Protein AF-A0A2D0IK15-F1 (afdb_monomer_lite)

Radius of gyration: 17.6 Å; chains: 1; bounding box: 34×27×54 Å

Foldseek 3Di:
DPPVVVVVLVVLVVVLVVLVVVLVVLVVVVVVLVPDPPPDDDQKDFQNVLVVVLSVLVSVVSVCVSPVDPDPDDPSDDRPPDGIDGDDD

pLDDT: mean 83.39, std 13.15, range [51.81, 97.56]

InterPro domains:
  IPR019110 Uncharacterised protein family, RAQPRD [PF09686] (5-83)
  IPR019110 Uncharacterised protein family, RAQPRD [TIGR01690] (4-84)

Structure (mmCIF, N/CA/C/O backbone):
data_AF-A0A2D0IK15-F1
#
_entry.id   AF-A0A2D0IK15-F1
#
loop_
_atom_site.group_PDB
_atom_site.id
_atom_site.type_symbol
_atom_site.label_atom_id
_atom_site.label_alt_id
_atom_site.label_comp_id
_atom_site.label_asym_id
_atom_site.label_entity_id
_atom_site.label_seq_id
_atom_site.pdbx_PDB_ins_code
_atom_site.Cartn_x
_atom_site.Cartn_y
_atom_site.Cartn_z
_atom_site.occupancy
_atom_site.B_iso_or_equiv
_atom_site.auth_seq_id
_atom_site.auth_comp_id
_atom_site.auth_asym_id
_atom_site.auth_atom_id
_atom_site.pdbx_PDB_model_num
ATOM 1 N N . MET A 1 1 ? 14.871 6.269 -28.633 1.00 51.81 1 MET A N 1
ATOM 2 C CA . MET A 1 1 ? 14.256 7.017 -27.514 1.00 51.81 1 MET A CA 1
ATOM 3 C C . MET A 1 1 ? 14.731 6.461 -26.161 1.00 51.81 1 MET A C 1
ATOM 5 O O . MET A 1 1 ? 14.021 5.660 -25.579 1.00 51.81 1 MET A O 1
ATOM 9 N N . PRO A 1 2 ? 15.924 6.820 -25.647 1.00 60.62 2 PRO A N 1
ATOM 10 C CA . PRO A 1 2 ? 16.423 6.297 -24.361 1.00 60.62 2 PRO A CA 1
ATOM 11 C C . PRO A 1 2 ? 16.102 7.177 -23.132 1.00 60.62 2 PRO A C 1
ATOM 13 O O . PRO A 1 2 ? 16.120 6.683 -22.012 1.00 60.62 2 PRO A O 1
ATOM 16 N N . ARG A 1 3 ? 15.778 8.469 -23.311 1.00 61.03 3 ARG A N 1
ATOM 17 C CA . ARG A 1 3 ? 15.549 9.414 -22.192 1.00 61.03 3 ARG A CA 1
ATOM 18 C C . ARG A 1 3 ? 14.210 9.206 -21.473 1.00 61.03 3 ARG A C 1
ATOM 20 O O . ARG A 1 3 ? 14.144 9.410 -20.269 1.00 61.03 3 ARG A O 1
ATOM 27 N N . ALA A 1 4 ? 13.173 8.772 -22.192 1.00 64.62 4 ALA A N 1
ATOM 28 C CA . ALA A 1 4 ? 11.846 8.531 -21.618 1.00 64.62 4 ALA A CA 1
ATOM 29 C C . ALA A 1 4 ? 11.843 7.357 -20.620 1.00 64.62 4 ALA A C 1
ATOM 31 O O . ALA A 1 4 ? 11.233 7.454 -19.564 1.00 64.62 4 ALA A O 1
ATOM 32 N N . HIS A 1 5 ? 12.601 6.293 -20.907 1.00 63.12 5 HIS A N 1
ATOM 33 C CA . HIS A 1 5 ? 12.725 5.135 -20.015 1.00 63.12 5 HIS A CA 1
ATOM 34 C C . HIS A 1 5 ? 13.520 5.430 -18.738 1.00 63.12 5 HIS A C 1
ATOM 36 O O . HIS A 1 5 ? 13.282 4.796 -17.717 1.00 63.12 5 HIS A O 1
ATOM 42 N N . ALA A 1 6 ? 14.470 6.370 -18.777 1.00 69.06 6 ALA A N 1
ATOM 43 C CA . ALA A 1 6 ? 15.164 6.811 -17.567 1.00 69.06 6 ALA A CA 1
ATOM 44 C C . ALA A 1 6 ? 14.206 7.579 -16.641 1.00 69.06 6 ALA A C 1
ATOM 46 O O . ALA A 1 6 ? 14.121 7.261 -15.462 1.00 69.06 6 ALA A O 1
ATOM 47 N N . ALA A 1 7 ? 13.406 8.492 -17.205 1.00 86.56 7 ALA A N 1
ATOM 48 C CA . ALA A 1 7 ? 12.402 9.241 -16.451 1.00 86.56 7 ALA A CA 1
ATOM 49 C C . ALA A 1 7 ? 11.329 8.329 -15.827 1.00 86.56 7 ALA A C 1
ATOM 51 O O . ALA A 1 7 ? 10.982 8.496 -14.665 1.00 86.56 7 ALA A O 1
ATOM 52 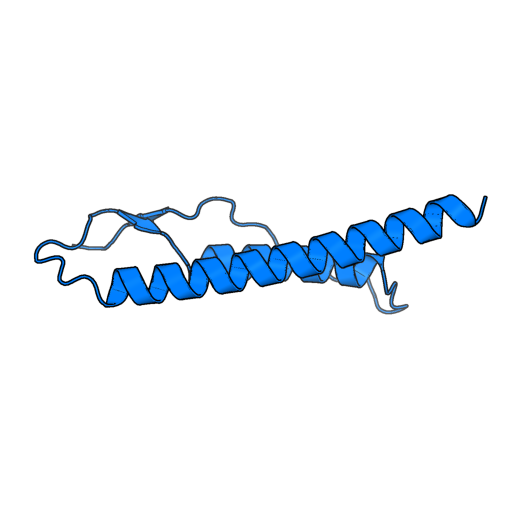N N . GLU A 1 8 ? 10.850 7.321 -16.561 1.00 90.12 8 GLU A N 1
ATOM 53 C CA . GLU A 1 8 ? 9.903 6.329 -16.034 1.00 90.12 8 GLU A CA 1
ATOM 54 C C . GLU A 1 8 ? 10.464 5.577 -14.816 1.00 90.12 8 GLU A C 1
ATOM 56 O O . GLU A 1 8 ? 9.783 5.428 -13.803 1.00 90.12 8 GLU A O 1
ATOM 61 N N . LYS A 1 9 ? 11.721 5.122 -14.887 1.00 88.88 9 LYS A N 1
ATOM 62 C CA . LYS A 1 9 ? 12.366 4.401 -13.780 1.00 88.88 9 LYS A CA 1
ATOM 63 C C . LYS A 1 9 ? 12.553 5.277 -12.542 1.00 88.88 9 LYS A C 1
ATOM 65 O O . LYS A 1 9 ? 12.372 4.784 -11.430 1.00 88.88 9 LYS A O 1
ATOM 70 N N . ASP A 1 10 ? 12.878 6.552 -12.730 1.00 91.56 10 ASP A N 1
ATOM 71 C CA . ASP A 1 10 ? 13.033 7.512 -11.633 1.00 91.56 10 ASP A CA 1
ATOM 72 C C . ASP A 1 10 ? 11.690 7.813 -10.943 1.00 91.56 10 ASP A C 1
ATOM 74 O O . ASP A 1 10 ? 11.616 7.867 -9.710 1.00 91.56 10 ASP A O 1
ATOM 78 N N . GLU A 1 11 ? 10.610 7.940 -11.718 1.00 94.62 11 GLU A N 1
ATOM 79 C CA . GLU A 1 11 ? 9.249 8.097 -11.189 1.00 94.62 11 GLU A CA 1
ATOM 80 C C . GLU A 1 11 ? 8.796 6.848 -10.420 1.00 94.62 11 GLU A C 1
ATOM 82 O O . GLU A 1 11 ? 8.275 6.948 -9.308 1.00 94.62 11 GLU A O 1
ATOM 87 N N . LEU A 1 12 ? 9.070 5.649 -10.942 1.00 94.31 12 LEU A N 1
ATOM 88 C CA . LEU A 1 12 ? 8.761 4.395 -10.248 1.00 94.31 12 LEU A CA 1
ATOM 89 C C . LEU A 1 12 ? 9.569 4.223 -8.955 1.00 94.31 12 LEU A C 1
ATOM 91 O O . LEU A 1 12 ? 9.018 3.804 -7.936 1.00 94.31 12 LEU A O 1
ATOM 95 N N . ALA A 1 13 ? 10.848 4.604 -8.947 1.00 91.62 13 ALA A N 1
ATOM 96 C CA . ALA A 1 13 ? 11.653 4.627 -7.727 1.00 91.62 13 ALA A CA 1
ATOM 97 C C . ALA A 1 13 ? 11.098 5.628 -6.697 1.00 91.62 13 ALA A C 1
ATOM 99 O O . ALA A 1 13 ? 11.116 5.369 -5.490 1.00 91.62 13 ALA A O 1
ATOM 100 N N . SER A 1 14 ? 10.566 6.760 -7.161 1.00 95.12 14 SER A N 1
ATOM 101 C CA . SER A 1 14 ? 9.896 7.742 -6.304 1.00 95.12 14 SER A CA 1
ATOM 102 C C . SER A 1 14 ? 8.592 7.185 -5.728 1.00 95.12 14 SER A C 1
ATOM 104 O O . SER A 1 14 ? 8.356 7.310 -4.526 1.00 95.12 14 SER A O 1
ATOM 106 N N . ALA A 1 15 ? 7.798 6.474 -6.532 1.00 95.19 15 ALA A N 1
ATOM 107 C CA . ALA A 1 15 ? 6.598 5.781 -6.071 1.00 95.19 15 ALA A CA 1
ATOM 108 C C . ALA A 1 15 ? 6.909 4.734 -4.986 1.00 95.19 15 ALA A C 1
ATOM 110 O O . ALA A 1 15 ? 6.208 4.675 -3.977 1.00 95.19 15 ALA A O 1
ATOM 111 N N . MET A 1 16 ? 7.994 3.960 -5.127 1.00 95.12 16 MET A N 1
ATOM 112 C CA . MET A 1 16 ? 8.425 3.005 -4.092 1.00 95.12 16 MET A CA 1
ATOM 113 C C . MET A 1 16 ? 8.727 3.694 -2.755 1.00 95.12 16 MET A C 1
ATOM 115 O O . MET A 1 16 ? 8.307 3.207 -1.707 1.00 95.12 16 MET A O 1
ATOM 119 N N . ARG A 1 17 ? 9.396 4.853 -2.780 1.00 95.69 17 ARG A N 1
ATOM 120 C CA . ARG A 1 17 ? 9.668 5.641 -1.564 1.00 95.69 17 ARG A CA 1
ATOM 121 C C . ARG A 1 17 ? 8.386 6.183 -0.935 1.00 95.69 17 ARG A C 1
ATOM 123 O O . ARG A 1 17 ? 8.265 6.193 0.286 1.00 95.69 17 ARG A O 1
ATOM 130 N N . LEU A 1 18 ? 7.420 6.616 -1.746 1.00 97.12 18 LEU A N 1
ATOM 131 C CA . LEU A 1 18 ? 6.115 7.056 -1.244 1.00 97.12 18 LEU A CA 1
ATOM 132 C C . LEU A 1 18 ? 5.358 5.906 -0.573 1.00 97.12 18 LEU A C 1
ATOM 134 O O . LEU A 1 18 ? 4.782 6.100 0.494 1.00 97.12 18 LEU A O 1
ATOM 138 N N . ILE A 1 19 ? 5.413 4.698 -1.140 1.00 96.38 19 ILE A N 1
ATOM 139 C CA . ILE A 1 19 ? 4.833 3.501 -0.515 1.00 96.38 19 ILE A CA 1
ATOM 140 C C . ILE A 1 19 ? 5.482 3.237 0.850 1.00 96.38 19 ILE A C 1
ATOM 142 O O . ILE A 1 19 ? 4.767 3.008 1.822 1.00 96.38 19 ILE A O 1
ATOM 146 N N . GLU A 1 20 ? 6.808 3.333 0.965 1.00 95.88 20 GLU A N 1
ATOM 147 C CA . GLU A 1 20 ? 7.506 3.183 2.252 1.00 95.88 20 GLU A CA 1
ATOM 148 C C . GLU A 1 20 ? 7.067 4.240 3.277 1.00 95.88 20 GLU A C 1
ATOM 150 O O . GLU A 1 20 ? 6.819 3.920 4.440 1.00 95.88 20 GLU A O 1
ATOM 155 N N . GLN A 1 21 ? 6.895 5.494 2.852 1.00 97.56 21 GLN A N 1
ATOM 156 C CA . GLN A 1 21 ? 6.380 6.555 3.723 1.00 97.56 21 GLN A CA 1
ATOM 157 C C . GLN A 1 21 ? 4.948 6.273 4.197 1.00 97.56 21 GLN A C 1
ATOM 159 O O . GLN A 1 21 ? 4.634 6.511 5.367 1.00 97.56 21 GLN A O 1
ATOM 164 N N . VAL A 1 22 ? 4.091 5.741 3.319 1.00 97.31 22 VAL A N 1
ATOM 165 C CA . VAL A 1 22 ? 2.731 5.310 3.674 1.00 97.31 22 VAL A CA 1
ATOM 166 C C . VAL A 1 22 ? 2.781 4.173 4.694 1.00 97.31 22 VAL A C 1
ATOM 168 O O . VAL A 1 22 ? 2.086 4.251 5.703 1.00 97.31 22 VAL A O 1
ATOM 171 N N . GLN A 1 23 ? 3.640 3.168 4.499 1.00 96.31 23 GLN A N 1
ATOM 172 C CA . GLN A 1 23 ? 3.820 2.067 5.456 1.00 96.31 23 GLN A CA 1
ATOM 173 C C . GLN A 1 23 ? 4.217 2.588 6.845 1.00 96.31 23 GLN A C 1
ATOM 175 O O . GLN A 1 23 ? 3.588 2.232 7.840 1.00 96.31 23 GLN A O 1
ATOM 180 N N . MET A 1 24 ? 5.182 3.510 6.918 1.00 96.75 24 MET A N 1
ATOM 181 C CA . MET A 1 24 ? 5.582 4.129 8.189 1.00 96.75 24 MET A CA 1
ATOM 182 C C . MET A 1 24 ? 4.448 4.945 8.830 1.00 96.75 24 MET A C 1
ATOM 184 O O . MET A 1 24 ? 4.323 4.989 10.053 1.00 96.75 24 MET A O 1
ATOM 188 N N . ALA A 1 25 ? 3.629 5.635 8.032 1.00 97.12 25 ALA A N 1
ATOM 189 C CA . ALA A 1 25 ? 2.481 6.380 8.545 1.00 97.12 25 ALA A CA 1
ATOM 190 C C . ALA A 1 25 ? 1.399 5.451 9.114 1.00 97.12 25 ALA A C 1
ATOM 192 O O . ALA A 1 25 ? 0.856 5.736 10.182 1.00 97.12 25 ALA A O 1
ATOM 193 N N . LEU A 1 26 ? 1.133 4.333 8.437 1.00 96.00 26 LEU A N 1
ATOM 194 C CA . LEU A 1 26 ? 0.198 3.304 8.887 1.00 96.00 26 LEU A CA 1
ATOM 195 C C . LEU A 1 26 ? 0.679 2.625 10.172 1.00 96.00 26 LEU A C 1
ATOM 197 O O . LEU A 1 26 ? -0.115 2.424 11.084 1.00 96.00 26 LEU A O 1
ATOM 201 N N . GLU A 1 27 ? 1.974 2.339 10.290 1.00 94.50 27 GLU A N 1
ATOM 202 C CA . GLU A 1 27 ? 2.555 1.788 11.517 1.00 94.50 27 GLU A CA 1
ATOM 203 C C . GLU A 1 27 ? 2.363 2.737 12.708 1.00 94.50 27 GLU A C 1
ATOM 205 O O . GLU A 1 27 ? 1.877 2.326 13.763 1.00 94.50 27 GLU A O 1
ATOM 210 N N . ARG A 1 28 ? 2.646 4.035 12.527 1.00 94.62 28 ARG A N 1
ATOM 211 C CA . ARG A 1 28 ? 2.399 5.043 13.571 1.00 94.62 28 ARG A CA 1
ATOM 212 C C . ARG A 1 28 ? 0.922 5.131 13.954 1.00 94.62 28 ARG A C 1
ATOM 214 O O . ARG A 1 28 ? 0.617 5.234 15.139 1.00 94.62 28 ARG A O 1
ATOM 221 N N . ALA A 1 29 ? 0.017 5.079 12.977 1.00 92.44 29 ALA A N 1
ATOM 222 C CA . ALA A 1 29 ? -1.423 5.090 13.230 1.00 92.44 29 ALA A CA 1
ATOM 223 C C . ALA A 1 29 ? -1.883 3.836 13.996 1.00 92.44 29 ALA A C 1
ATOM 225 O O . ALA A 1 29 ? -2.672 3.949 14.931 1.00 92.44 29 ALA A O 1
ATOM 226 N N . SER A 1 30 ? -1.331 2.661 13.671 1.00 90.88 30 SER A N 1
ATOM 227 C CA . SER A 1 30 ? -1.583 1.410 14.395 1.00 90.88 30 SER A CA 1
ATOM 228 C C . SER A 1 30 ? -1.139 1.499 15.855 1.00 90.88 30 SER A C 1
ATOM 230 O O . SER A 1 30 ? -1.889 1.131 16.758 1.00 90.88 30 SER A O 1
ATOM 232 N N . ILE A 1 31 ? 0.057 2.033 16.116 1.00 90.50 31 ILE A N 1
ATOM 233 C CA . ILE A 1 31 ? 0.560 2.218 17.484 1.00 90.50 31 ILE A CA 1
ATOM 234 C C . ILE A 1 31 ? -0.343 3.181 18.264 1.00 90.50 31 ILE A C 1
ATOM 236 O O . ILE A 1 31 ? -0.723 2.873 19.392 1.00 90.50 31 ILE A O 1
ATOM 240 N N . ALA A 1 32 ? -0.725 4.309 17.657 1.00 89.19 32 ALA A N 1
ATOM 241 C CA . ALA A 1 32 ? -1.603 5.294 18.288 1.00 89.19 32 ALA A CA 1
ATOM 242 C C . ALA A 1 32 ? -2.989 4.714 18.624 1.00 89.19 32 ALA A C 1
ATOM 244 O O . ALA A 1 32 ? -3.495 4.943 19.721 1.00 89.19 32 ALA A O 1
ATOM 245 N N . GLU A 1 33 ? -3.574 3.919 17.723 1.00 86.12 33 GLU A N 1
ATOM 246 C CA . GLU A 1 33 ? -4.847 3.229 17.964 1.00 86.12 33 GLU A CA 1
ATOM 247 C C . GLU A 1 33 ? -4.731 2.224 19.121 1.00 86.12 33 GLU A C 1
ATOM 249 O O . GLU A 1 33 ? -5.575 2.212 20.014 1.00 86.12 33 GLU A O 1
ATOM 254 N N . ASN A 1 34 ? -3.661 1.422 19.165 1.00 82.19 34 ASN A N 1
ATOM 255 C CA . ASN A 1 34 ? -3.438 0.447 20.241 1.00 82.19 34 ASN A CA 1
ATOM 256 C C . ASN A 1 34 ? -3.193 1.095 21.614 1.00 82.19 34 ASN A C 1
ATOM 258 O O . ASN A 1 34 ? -3.482 0.483 22.639 1.00 82.19 34 ASN A O 1
ATOM 262 N N . GLN A 1 35 ? -2.645 2.311 21.638 1.00 82.44 35 GLN A N 1
ATOM 263 C CA . GLN A 1 35 ? -2.440 3.095 22.859 1.00 82.44 35 GLN A CA 1
ATOM 264 C C . GLN A 1 35 ? -3.693 3.862 23.295 1.00 82.44 35 GLN A C 1
ATOM 266 O O . GLN A 1 35 ? -3.733 4.374 24.414 1.00 82.44 35 GLN A O 1
ATOM 271 N N . SER A 1 36 ? -4.704 3.968 22.430 1.00 75.50 36 SER A N 1
ATOM 272 C CA . SER A 1 36 ? -5.946 4.648 22.766 1.00 75.50 36 SER A CA 1
ATOM 273 C C . SER A 1 36 ? -6.745 3.812 23.772 1.00 75.50 36 SER A C 1
ATOM 275 O O . SER A 1 36 ? -7.137 2.674 23.508 1.00 75.50 36 SER A O 1
ATOM 277 N N . ASP A 1 37 ? -6.985 4.377 24.954 1.00 63.22 37 ASP A N 1
ATOM 278 C CA . ASP A 1 37 ? -7.755 3.737 26.024 1.00 63.22 37 ASP A CA 1
ATOM 279 C C . ASP A 1 37 ? -9.259 3.849 25.711 1.00 63.22 37 ASP A C 1
ATOM 281 O O . ASP A 1 37 ? -10.026 4.603 26.317 1.00 63.22 37 ASP A O 1
ATOM 285 N N . THR A 1 38 ? -9.687 3.178 24.639 1.00 64.38 38 THR A N 1
ATOM 286 C CA . THR A 1 38 ? -11.083 3.175 24.209 1.00 64.38 38 THR A CA 1
ATOM 287 C C . THR A 1 38 ? -11.850 2.143 25.029 1.00 64.38 38 THR A C 1
ATOM 289 O O . THR A 1 38 ? -11.957 0.971 24.677 1.00 64.38 38 THR A O 1
ATOM 292 N N . ALA A 1 39 ? -12.459 2.603 26.129 1.00 61.19 39 ALA A N 1
ATOM 293 C CA . ALA A 1 39 ? -13.339 1.809 27.001 1.00 61.19 39 ALA A CA 1
ATOM 294 C C . ALA A 1 39 ? -14.478 1.067 26.255 1.00 61.19 39 ALA A C 1
ATOM 296 O O . ALA A 1 39 ? -15.123 0.178 26.809 1.00 61.19 39 ALA A O 1
ATOM 297 N N . LYS A 1 40 ? -14.728 1.413 24.985 1.00 65.81 40 LYS A N 1
ATOM 298 C CA . LYS A 1 40 ? -15.488 0.617 24.019 1.00 65.81 40 LYS A CA 1
ATOM 299 C C . LYS A 1 40 ? -14.680 0.523 22.729 1.00 65.81 40 LYS A C 1
ATOM 301 O O . LYS A 1 40 ? -14.653 1.486 21.964 1.00 65.81 40 LYS A O 1
ATOM 306 N N . ARG A 1 41 ? -14.059 -0.632 22.473 1.00 68.94 41 ARG A N 1
ATOM 307 C CA . ARG A 1 41 ? -13.433 -0.905 21.172 1.00 68.94 41 ARG A CA 1
ATOM 308 C C . ARG A 1 41 ? -14.473 -0.704 20.062 1.00 68.94 41 ARG A C 1
ATOM 310 O O . ARG A 1 41 ? -15.589 -1.221 20.190 1.00 68.94 41 ARG A O 1
ATOM 317 N N . PRO A 1 42 ? -14.154 0.033 18.987 1.00 76.06 42 PRO A N 1
ATOM 318 C CA . PRO A 1 42 ? -15.089 0.226 17.891 1.00 76.06 42 PRO A CA 1
ATOM 319 C C . PRO A 1 42 ? -15.419 -1.122 17.236 1.00 76.06 42 PRO A C 1
ATOM 321 O O . PRO A 1 42 ? -14.572 -2.008 17.132 1.00 76.06 42 PRO A O 1
ATOM 324 N N . ARG A 1 43 ? -16.666 -1.277 16.768 1.00 82.81 43 ARG A N 1
ATOM 325 C CA . ARG A 1 43 ? -17.118 -2.489 16.051 1.00 82.81 43 ARG A CA 1
ATOM 326 C C . ARG A 1 43 ? -16.296 -2.757 14.788 1.00 82.81 43 ARG A C 1
ATOM 328 O O . ARG A 1 43 ? -16.170 -3.899 14.360 1.00 82.81 43 ARG A O 1
ATOM 335 N N . TYR A 1 44 ? -15.760 -1.695 14.198 1.00 84.25 44 TYR A N 1
ATOM 336 C CA . TYR A 1 44 ? -14.943 -1.757 13.003 1.00 84.25 44 TYR A CA 1
ATOM 337 C C . TYR A 1 44 ? -13.617 -1.066 13.259 1.00 84.25 44 TYR A C 1
ATOM 339 O O . TYR A 1 44 ? -13.601 0.064 13.744 1.00 84.25 44 TYR A O 1
ATOM 347 N N . ASN A 1 45 ? -12.534 -1.732 12.889 1.00 89.00 45 ASN A N 1
ATOM 348 C CA . ASN A 1 45 ? -11.192 -1.182 12.899 1.00 89.00 45 ASN A CA 1
ATOM 349 C C . ASN A 1 45 ? -10.571 -1.294 11.503 1.00 89.00 45 ASN A C 1
ATOM 351 O O . ASN A 1 45 ? -11.123 -1.905 10.579 1.00 89.00 45 ASN A O 1
ATOM 355 N N . PHE A 1 46 ? -9.443 -0.617 11.344 1.00 91.81 46 PHE A N 1
ATOM 356 C CA . PHE A 1 46 ? -8.661 -0.670 10.125 1.00 91.81 46 PHE A CA 1
ATOM 357 C C . PHE A 1 46 ? -7.717 -1.883 10.172 1.00 91.81 46 PHE A C 1
ATOM 359 O O . PHE A 1 46 ? -6.959 -2.046 11.128 1.00 91.81 46 PHE A O 1
ATOM 366 N N . ASP A 1 47 ? -7.775 -2.740 9.152 1.00 93.56 47 ASP A N 1
ATOM 367 C CA . ASP A 1 47 ? -6.962 -3.955 9.019 1.00 93.56 47 ASP A CA 1
ATOM 368 C C . ASP A 1 47 ? -5.551 -3.584 8.533 1.00 93.56 47 ASP A C 1
ATOM 370 O O . ASP A 1 47 ? -5.227 -3.638 7.341 1.00 93.56 47 ASP A O 1
ATOM 374 N N . TYR A 1 48 ? -4.718 -3.146 9.483 1.00 94.00 48 TYR A N 1
ATOM 375 C CA . TYR A 1 48 ? -3.318 -2.789 9.243 1.00 94.00 48 TYR A CA 1
ATOM 376 C C . TYR A 1 48 ? -2.501 -3.925 8.599 1.00 94.00 48 TYR A C 1
ATOM 378 O O . TYR A 1 48 ? -1.787 -3.646 7.632 1.00 94.00 48 TYR A O 1
ATOM 386 N N . PRO A 1 49 ? -2.593 -5.193 9.057 1.00 92.25 49 PRO A N 1
ATOM 387 C CA . PRO A 1 49 ? -1.895 -6.300 8.403 1.00 92.25 49 PRO A CA 1
ATOM 388 C C . PRO A 1 49 ? -2.240 -6.439 6.917 1.00 92.25 49 PRO A C 1
ATOM 390 O O . PRO A 1 49 ? -1.350 -6.657 6.092 1.00 92.25 49 PRO A O 1
ATOM 393 N N . ARG A 1 50 ? -3.518 -6.275 6.559 1.00 93.88 50 ARG A N 1
ATOM 394 C CA . ARG A 1 50 ? -3.982 -6.444 5.180 1.00 93.88 50 ARG A CA 1
ATOM 395 C C . ARG A 1 50 ? -3.524 -5.328 4.247 1.00 93.88 50 ARG A C 1
ATOM 397 O O . ARG A 1 50 ? -3.034 -5.636 3.164 1.00 93.88 50 ARG A O 1
ATOM 404 N N . ILE A 1 51 ? -3.604 -4.054 4.647 1.00 95.00 51 ILE A N 1
ATOM 405 C CA . ILE A 1 51 ? -3.043 -2.970 3.813 1.00 95.00 51 ILE A CA 1
ATOM 406 C C . ILE A 1 51 ? -1.525 -3.116 3.659 1.00 95.00 51 ILE A C 1
ATOM 408 O O . ILE A 1 51 ? -0.988 -2.846 2.588 1.00 95.00 51 ILE A O 1
ATOM 412 N N . GLN A 1 52 ? -0.823 -3.590 4.693 1.00 94.25 52 GLN A N 1
ATOM 413 C CA . GLN A 1 52 ? 0.621 -3.783 4.628 1.00 94.25 52 GLN A CA 1
ATOM 414 C C . GLN A 1 52 ? 0.983 -4.871 3.608 1.00 94.25 52 GLN A C 1
ATOM 416 O O . GLN A 1 52 ? 1.934 -4.706 2.840 1.00 94.25 52 GLN A O 1
ATOM 421 N N . ALA A 1 53 ? 0.206 -5.958 3.563 1.00 93.00 53 ALA A N 1
ATOM 422 C CA . ALA A 1 53 ? 0.348 -7.011 2.562 1.00 93.00 53 ALA A CA 1
ATOM 423 C C . ALA A 1 53 ? 0.083 -6.497 1.135 1.00 93.00 53 ALA A C 1
ATOM 425 O O . ALA A 1 53 ? 0.871 -6.774 0.226 1.00 93.00 53 ALA A O 1
ATOM 426 N N . ASP A 1 54 ? -0.966 -5.695 0.942 1.00 94.94 54 ASP A N 1
ATOM 427 C CA . ASP A 1 54 ? -1.291 -5.104 -0.361 1.00 94.94 54 ASP A CA 1
ATOM 428 C C . ASP A 1 54 ? -0.184 -4.130 -0.826 1.00 94.94 54 ASP A C 1
ATOM 430 O O . ASP A 1 54 ? 0.279 -4.213 -1.965 1.00 94.94 54 ASP A O 1
ATOM 434 N N . LEU A 1 55 ? 0.341 -3.270 0.059 1.00 94.69 55 LEU A N 1
ATOM 435 C CA . LEU A 1 55 ? 1.456 -2.363 -0.262 1.00 94.69 55 LEU A CA 1
ATOM 436 C C . LEU A 1 55 ? 2.748 -3.118 -0.608 1.00 94.69 55 LEU A C 1
ATOM 438 O O . LEU A 1 55 ? 3.472 -2.718 -1.522 1.00 94.69 55 LEU A O 1
ATOM 442 N N . ASN A 1 56 ? 3.026 -4.230 0.077 1.00 92.88 56 ASN A N 1
ATOM 443 C CA . ASN A 1 56 ? 4.158 -5.099 -0.250 1.00 92.88 56 ASN A CA 1
ATOM 444 C C . ASN A 1 56 ? 3.987 -5.769 -1.619 1.00 92.88 56 ASN A C 1
ATOM 446 O O . ASN A 1 56 ? 4.951 -5.858 -2.378 1.00 92.88 56 ASN A O 1
ATOM 450 N N . THR A 1 57 ? 2.767 -6.187 -1.959 1.00 92.62 57 THR A N 1
ATOM 451 C CA . THR A 1 57 ? 2.433 -6.738 -3.280 1.00 92.62 57 THR A CA 1
ATOM 452 C C . THR A 1 57 ? 2.671 -5.710 -4.388 1.00 92.62 57 THR A C 1
ATOM 454 O O . THR A 1 57 ? 3.308 -6.027 -5.393 1.00 92.62 57 THR A O 1
ATOM 457 N N . ILE A 1 58 ? 2.245 -4.457 -4.185 1.00 92.19 58 ILE A N 1
ATOM 458 C CA . ILE A 1 58 ? 2.491 -3.356 -5.132 1.00 92.19 58 ILE A CA 1
ATOM 459 C C . ILE A 1 58 ? 3.995 -3.096 -5.282 1.00 92.19 58 ILE A C 1
ATOM 461 O O . ILE A 1 58 ? 4.496 -3.019 -6.406 1.00 92.19 58 ILE A O 1
ATOM 465 N N . LYS A 1 59 ? 4.738 -3.015 -4.169 1.00 92.00 59 LYS A N 1
ATOM 466 C CA . LYS A 1 59 ? 6.196 -2.817 -4.186 1.00 92.00 59 LYS A CA 1
ATOM 467 C C . LYS A 1 59 ? 6.907 -3.934 -4.953 1.00 92.00 59 LYS A C 1
ATOM 469 O O . LYS A 1 59 ? 7.772 -3.641 -5.771 1.00 92.00 59 LYS A O 1
ATOM 474 N N . ALA A 1 60 ? 6.514 -5.188 -4.731 1.00 89.31 60 ALA A N 1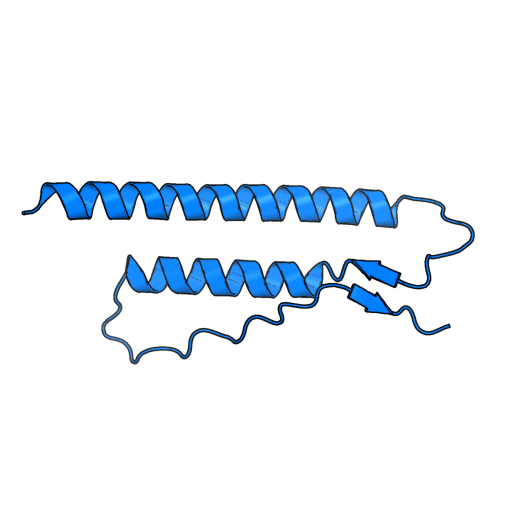
ATOM 475 C CA . ALA A 1 60 ? 7.064 -6.339 -5.441 1.00 89.31 60 ALA A CA 1
ATOM 476 C C . ALA A 1 60 ? 6.759 -6.299 -6.948 1.00 89.31 60 ALA A C 1
ATOM 478 O O . ALA A 1 60 ? 7.619 -6.649 -7.751 1.00 89.31 60 ALA A O 1
ATOM 479 N N . GLY A 1 61 ? 5.567 -5.838 -7.345 1.00 89.19 61 GLY A N 1
ATOM 480 C CA . GLY A 1 61 ? 5.212 -5.657 -8.756 1.00 89.19 61 GLY A CA 1
ATOM 481 C C . GLY A 1 61 ? 6.072 -4.600 -9.456 1.00 89.19 61 GLY A C 1
ATOM 482 O O . GLY A 1 61 ? 6.579 -4.844 -10.551 1.00 89.19 61 GLY A O 1
ATOM 483 N N . ILE A 1 62 ? 6.293 -3.452 -8.804 1.00 89.75 62 ILE A N 1
ATOM 484 C CA . ILE A 1 62 ? 7.170 -2.389 -9.324 1.00 89.75 62 ILE A CA 1
ATOM 485 C C . ILE A 1 62 ? 8.624 -2.874 -9.394 1.00 89.75 62 ILE A C 1
ATOM 487 O O . ILE A 1 62 ? 9.285 -2.688 -10.415 1.00 89.75 62 ILE A O 1
ATOM 491 N N . ASP A 1 63 ? 9.115 -3.532 -8.342 1.00 88.38 63 ASP A N 1
ATOM 492 C CA . ASP A 1 63 ? 10.476 -4.074 -8.291 1.00 88.38 63 ASP A CA 1
ATOM 493 C C . ASP 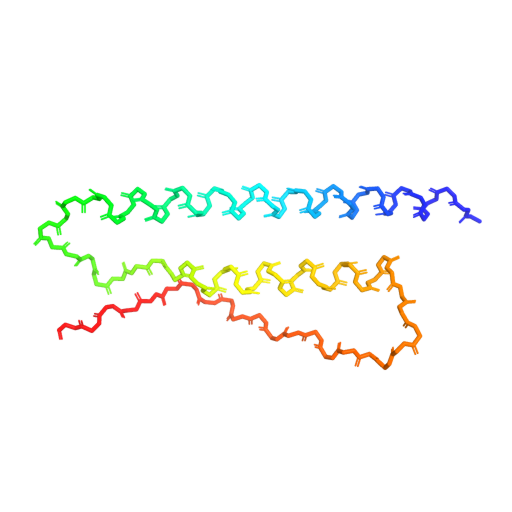A 1 63 ? 10.716 -5.108 -9.400 1.00 88.38 63 ASP A C 1
ATOM 495 O O . ASP A 1 63 ? 11.726 -5.039 -10.101 1.00 88.38 63 ASP A O 1
ATOM 499 N N . HIS A 1 64 ? 9.746 -5.994 -9.646 1.00 85.62 64 HIS A N 1
ATOM 500 C CA . HIS A 1 64 ? 9.807 -6.970 -10.734 1.00 85.62 64 HIS A CA 1
ATOM 501 C C . HIS A 1 64 ? 9.857 -6.312 -12.119 1.00 85.62 64 HIS A C 1
ATOM 503 O O . HIS A 1 64 ? 10.594 -6.768 -12.994 1.00 85.62 64 HIS A O 1
ATOM 509 N N . TYR A 1 65 ? 9.109 -5.225 -12.323 1.00 86.19 65 TYR A N 1
ATOM 510 C CA . TYR A 1 65 ? 9.158 -4.459 -13.569 1.00 86.19 65 TYR A CA 1
ATOM 511 C C . TYR A 1 65 ? 10.515 -3.766 -13.772 1.00 86.19 65 TYR A C 1
ATOM 513 O O . TYR A 1 65 ? 11.067 -3.778 -14.874 1.00 86.19 65 TYR A O 1
ATOM 521 N N . LEU A 1 66 ? 11.084 -3.186 -12.709 1.00 86.06 66 LEU A N 1
ATOM 522 C CA . LEU A 1 66 ? 12.384 -2.508 -12.756 1.00 86.06 66 LEU A CA 1
ATOM 523 C C . LEU A 1 66 ? 13.563 -3.484 -12.878 1.00 86.06 66 LEU A C 1
ATOM 525 O O . LEU A 1 66 ? 14.562 -3.163 -13.533 1.00 86.06 66 LEU A O 1
ATOM 529 N N . THR A 1 67 ? 13.441 -4.670 -12.280 1.00 81.06 67 THR A N 1
ATOM 530 C CA . THR A 1 67 ? 14.416 -5.765 -12.323 1.00 81.06 67 THR A CA 1
ATOM 531 C C . THR A 1 67 ? 13.800 -7.009 -12.966 1.00 81.06 67 THR A C 1
ATOM 533 O O . THR A 1 67 ? 13.495 -7.987 -12.279 1.00 81.06 67 THR A O 1
ATOM 536 N N . PRO A 1 68 ? 13.629 -7.025 -14.304 1.00 67.50 68 PRO A N 1
ATOM 537 C CA . PRO A 1 68 ? 13.107 -8.196 -14.992 1.00 67.50 68 PRO A CA 1
ATOM 538 C C . PRO A 1 68 ? 14.094 -9.356 -14.821 1.00 67.50 68 PRO A C 1
ATOM 540 O O . PRO A 1 68 ? 15.104 -9.473 -15.520 1.00 67.50 68 PRO A O 1
ATOM 543 N N . SER A 1 69 ? 13.828 -10.204 -13.831 1.00 63.19 69 SER A N 1
ATOM 544 C CA . SER A 1 69 ? 14.558 -11.444 -13.620 1.00 63.19 69 SER A CA 1
ATOM 545 C C . SER A 1 69 ? 14.223 -12.405 -14.755 1.00 63.19 69 SER A C 1
ATOM 547 O O . SER A 1 69 ? 13.081 -12.487 -15.196 1.00 63.19 69 SER A O 1
ATOM 549 N N . ARG A 1 70 ? 15.209 -13.185 -15.208 1.00 61.53 70 ARG A N 1
ATOM 550 C CA . ARG A 1 70 ? 14.980 -14.283 -16.165 1.00 61.53 70 ARG A CA 1
ATOM 551 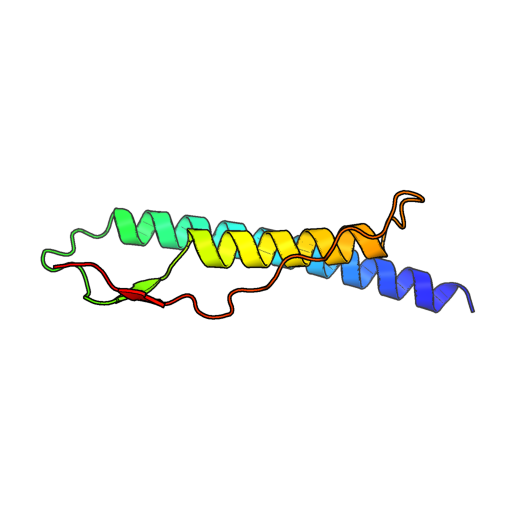C C . ARG A 1 70 ? 14.256 -15.486 -15.538 1.00 61.53 70 ARG A C 1
ATOM 553 O O . ARG A 1 70 ? 14.019 -16.471 -16.230 1.00 61.53 70 ARG A O 1
ATOM 560 N N . ALA A 1 71 ? 13.962 -15.444 -14.238 1.00 57.81 71 ALA A N 1
ATOM 561 C CA . ALA A 1 71 ? 13.122 -16.436 -13.577 1.00 57.81 71 ALA A CA 1
ATOM 562 C C . ALA A 1 71 ? 11.659 -16.298 -14.038 1.00 57.81 71 ALA A C 1
ATOM 564 O O . ALA A 1 71 ? 11.237 -15.209 -14.417 1.00 57.81 71 ALA A O 1
ATOM 565 N N . GLN A 1 72 ? 10.895 -17.399 -14.015 1.00 58.47 72 GLN A N 1
ATOM 566 C CA . GLN A 1 72 ? 9.482 -17.406 -14.419 1.00 58.47 72 GLN A CA 1
ATOM 567 C C . GLN A 1 72 ? 8.691 -16.256 -13.767 1.00 58.47 72 GLN A C 1
ATOM 569 O O . GLN A 1 72 ? 8.954 -15.950 -12.596 1.00 58.47 72 GLN A O 1
ATOM 574 N N . PRO A 1 73 ? 7.713 -15.663 -14.486 1.00 60.91 73 PRO A N 1
ATOM 575 C CA . PRO A 1 73 ? 6.821 -14.656 -13.926 1.00 60.91 73 PRO A CA 1
ATOM 576 C C . PRO A 1 73 ? 6.215 -15.205 -12.640 1.00 60.91 73 PRO A C 1
ATOM 578 O O . PRO A 1 73 ? 5.540 -16.235 -12.653 1.00 60.91 73 PRO A O 1
ATOM 581 N N . ARG A 1 74 ? 6.508 -14.561 -11.511 1.00 61.91 74 ARG A N 1
ATOM 582 C CA . ARG A 1 74 ? 5.791 -14.863 -10.277 1.00 61.91 74 ARG A CA 1
ATOM 583 C C . ARG A 1 74 ? 4.457 -14.150 -10.390 1.00 61.91 74 ARG A C 1
ATOM 585 O O . ARG A 1 74 ? 4.444 -12.953 -10.664 1.00 61.91 74 ARG A O 1
ATOM 592 N N . GLU A 1 75 ? 3.370 -14.892 -10.213 1.00 61.25 75 GLU A N 1
ATOM 593 C CA . GLU A 1 75 ? 2.033 -14.326 -10.037 1.00 61.25 75 GLU A CA 1
ATOM 594 C C . GLU A 1 75 ? 2.131 -13.154 -9.049 1.00 61.25 75 GLU A C 1
ATOM 596 O O . GLU A 1 75 ? 2.531 -13.322 -7.892 1.00 61.25 75 GLU A O 1
ATOM 601 N N . SER A 1 76 ? 1.839 -11.948 -9.529 1.00 65.12 76 SER A N 1
ATOM 602 C CA . SER A 1 76 ? 1.639 -10.780 -8.681 1.00 65.12 76 SER A CA 1
ATOM 603 C C . SER A 1 76 ? 0.456 -11.083 -7.764 1.00 65.12 76 SER A C 1
ATOM 605 O O . SER A 1 76 ? -0.627 -11.390 -8.261 1.00 65.12 76 SER A O 1
ATOM 607 N N . GLY A 1 77 ? 0.669 -11.052 -6.446 1.00 69.06 77 GLY A N 1
ATOM 608 C CA . GLY A 1 77 ? -0.362 -11.390 -5.464 1.00 69.06 77 GLY A CA 1
ATOM 609 C C . GLY A 1 77 ? -1.668 -10.611 -5.665 1.00 69.06 77 GLY A C 1
ATOM 610 O O . GLY A 1 77 ? -1.694 -9.526 -6.247 1.00 69.06 77 GLY A O 1
ATOM 611 N N . THR A 1 78 ? -2.776 -11.169 -5.183 1.00 82.56 78 THR A N 1
ATOM 612 C CA . THR A 1 78 ? -4.079 -10.498 -5.224 1.00 82.56 78 THR A CA 1
ATOM 613 C C . THR A 1 78 ? -4.133 -9.389 -4.177 1.00 82.56 78 THR A C 1
ATOM 615 O O . THR A 1 78 ? -3.840 -9.632 -3.009 1.00 82.56 78 THR A O 1
ATOM 618 N N . LEU A 1 79 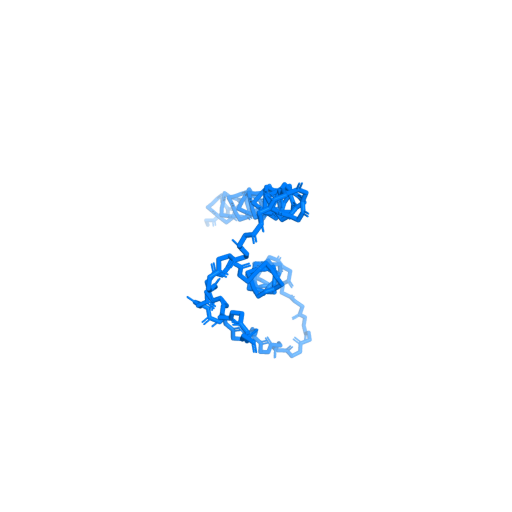? -4.545 -8.188 -4.590 1.00 90.44 79 LEU A N 1
ATOM 619 C CA . LEU A 1 79 ? -4.849 -7.100 -3.663 1.00 90.44 79 LEU A CA 1
ATOM 620 C C . LEU A 1 79 ? -6.202 -7.360 -3.010 1.00 90.44 79 LEU A C 1
ATOM 622 O O . LEU A 1 79 ? -7.189 -7.632 -3.696 1.00 90.44 79 LEU A O 1
ATOM 626 N N . SER A 1 80 ? -6.252 -7.257 -1.689 1.00 90.12 80 SER A N 1
ATOM 627 C CA . SER A 1 80 ? -7.485 -7.451 -0.936 1.00 90.12 80 SER A CA 1
ATOM 628 C C . SER A 1 80 ? -8.490 -6.334 -1.205 1.00 90.12 80 SER A C 1
ATOM 630 O O . SER A 1 80 ? -9.682 -6.603 -1.321 1.00 90.12 80 SER A O 1
ATOM 632 N N . GLY A 1 81 ? -8.037 -5.074 -1.247 1.00 87.31 81 GLY A N 1
ATOM 633 C CA . GLY A 1 81 ? -8.882 -3.907 -1.549 1.00 87.31 81 GLY A CA 1
ATOM 634 C C . GLY A 1 81 ? -9.936 -3.536 -0.487 1.00 87.31 81 GLY A C 1
ATOM 635 O O . GLY A 1 81 ? -10.583 -2.497 -0.607 1.00 87.31 81 GLY A O 1
ATOM 636 N N . TYR A 1 82 ? -10.088 -4.334 0.575 1.00 90.81 82 TYR A N 1
ATOM 637 C CA . TYR A 1 82 ? -11.005 -4.096 1.693 1.00 90.81 82 TYR A CA 1
ATOM 638 C C . TYR A 1 82 ? -10.253 -4.127 3.025 1.00 90.81 82 TYR A C 1
ATOM 640 O O . TYR A 1 82 ? -9.897 -5.206 3.494 1.00 90.81 82 TYR A O 1
ATOM 648 N N . TYR A 1 83 ? -10.070 -2.966 3.662 1.00 93.38 83 TYR A N 1
ATOM 649 C CA . TYR A 1 83 ? -9.278 -2.806 4.899 1.00 93.38 83 TYR A CA 1
ATOM 650 C C . TYR A 1 83 ? -10.124 -2.590 6.156 1.00 93.38 83 TYR A C 1
ATOM 652 O O . TYR A 1 83 ? -9.643 -2.069 7.157 1.00 93.38 83 TYR A O 1
ATOM 660 N N . ARG A 1 84 ? -11.411 -2.933 6.105 1.00 91.12 84 ARG A N 1
ATOM 661 C CA . ARG A 1 84 ? -12.297 -2.869 7.266 1.00 91.12 84 ARG A CA 1
ATOM 662 C C . ARG A 1 84 ? -12.348 -4.247 7.907 1.00 91.12 84 ARG A C 1
ATOM 664 O O . ARG A 1 84 ? -12.808 -5.187 7.263 1.00 91.12 84 ARG A O 1
ATO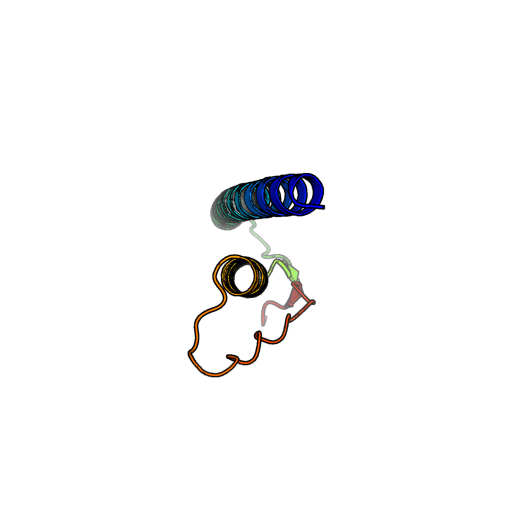M 671 N N . GLN A 1 85 ? -11.936 -4.342 9.162 1.00 88.12 85 GLN A N 1
ATOM 672 C CA . GLN A 1 85 ? -12.065 -5.553 9.960 1.00 88.12 85 GLN A CA 1
ATOM 673 C C . GLN A 1 85 ? -13.175 -5.360 11.002 1.00 88.12 85 GLN A C 1
ATOM 675 O O . GLN A 1 85 ? -13.318 -4.297 11.608 1.00 88.12 85 GLN A O 1
ATOM 680 N N . GLU A 1 86 ? -14.035 -6.370 11.142 1.00 86.75 86 GLU A N 1
ATOM 681 C CA . GLU A 1 86 ? -15.042 -6.428 12.203 1.00 86.75 86 GLU A CA 1
ATOM 682 C C . GLU A 1 86 ? -14.412 -7.092 13.428 1.00 86.75 86 GLU A C 1
ATOM 684 O O . GLU A 1 86 ? -13.773 -8.140 13.312 1.00 86.75 86 GLU A O 1
ATOM 689 N N . ASN A 1 87 ? -14.570 -6.475 14.598 1.00 75.12 87 ASN A N 1
ATOM 690 C CA . ASN A 1 87 ? -14.141 -7.094 15.845 1.00 75.12 87 ASN A CA 1
ATOM 691 C C . ASN A 1 87 ? -15.235 -8.077 16.299 1.00 75.12 87 ASN A C 1
ATOM 693 O O . ASN A 1 87 ? -16.362 -7.623 16.531 1.00 75.12 87 ASN A O 1
ATOM 697 N N . PRO A 1 88 ? -14.948 -9.388 16.430 1.00 64.88 88 PRO A N 1
ATOM 698 C CA . PRO A 1 88 ? -15.901 -10.311 17.034 1.00 64.88 88 PRO A CA 1
ATOM 699 C C . PRO A 1 88 ? -16.186 -9.855 18.473 1.00 64.88 88 PRO A C 1
ATOM 701 O O . PRO A 1 88 ? -15.253 -9.523 19.209 1.00 64.88 88 PRO A O 1
ATOM 704 N N . GLN A 1 89 ? -17.475 -9.753 18.815 1.00 58.44 89 GLN A N 1
ATOM 705 C CA . GLN A 1 89 ? -17.939 -9.393 20.161 1.00 58.44 89 GLN A CA 1
ATOM 706 C C . GLN A 1 89 ? -17.705 -10.517 21.164 1.00 58.44 89 GLN A C 1
ATOM 708 O O . GLN A 1 89 ? -17.831 -11.694 20.759 1.00 58.44 89 GLN A O 1
#

Secondary structure (DSSP, 8-state):
--HHHHHHHHHHHHHHHHHHHHHHHHHHHHHHHHHS--SS--SEEE-HHHHHHHHHHHHHHHHHHHS--SSPPP-PPPP----EEEPP-

Sequence (89 aa):
MPRAHAAEKDELASAMRLIEQVQMALERASIAENQSDTAKRPRYNFDYPRIQADLNTIKAGIDHYLTPSRAQPRESGTLSGYYRQENPQ

Organism: Xenorhabdus budapestensis (NCBI:txid290110)